Protein AF-A0A4Q6AHR0-F1 (afdb_monomer)

Foldseek 3Di:
DDKWKKAAPDPVLLVVLVVPFDFPDWDADRVRRMITTNGDPVSVVCSCPVRVIDIDPPVPVVVVVPPPPDDDPPDPPDDDDD

Mean predicted aligned error: 11.76 Å

Solvent-accessible surface area (backbone atoms only — not comparable to full-atom values): 5122 Å² total; per-residue (Å²): 136,59,64,40,31,33,36,30,83,40,67,67,36,47,56,50,47,62,71,72,52,83,48,88,41,81,46,78,40,80,89,75,29,31,35,42,27,41,47,53,74,67,51,55,50,45,36,35,76,79,34,58,29,43,81,44,67,51,88,65,49,69,70,74,76,68,72,86,81,74,92,72,96,77,75,90,72,86,77,90,86,133

Radius of gyration: 16.64 Å; Cα contacts (8 Å, |Δi|>4): 106; chains: 1; bounding box: 26×39×52 Å

pLDDT: mean 73.67, std 20.68, range [37.38, 92.12]

Nearest PDB structures (foldseek):
  1gmv-assembly1_B  TM=6.728E-01  e=3.666E-01  Klebsiella aerogenes
  4qvz-assembly2_B  TM=3.932E-01  e=2.038E-01  Homo sapiens
  5lqw-assembly1_F  TM=5.137E-01  e=8.564E-01  Saccharomyces cerevisiae
  8in9-assembly1_A  TM=5.003E-01  e=3.159E+00  Streptomyces graminofaciens
  5y88-assembly1_M  TM=4.418E-01  e=3.372E+00  Saccharomyces cerevisiae S288C

Structure (mmCIF, N/CA/C/O backbone):
data_AF-A0A4Q6AHR0-F1
#
_entry.id   AF-A0A4Q6AHR0-F1
#
loop_
_atom_site.group_PDB
_atom_site.id
_atom_site.type_symbol
_atom_site.label_atom_id
_atom_site.label_alt_id
_atom_site.label_comp_id
_atom_site.label_asym_id
_atom_site.label_entity_id
_atom_site.label_seq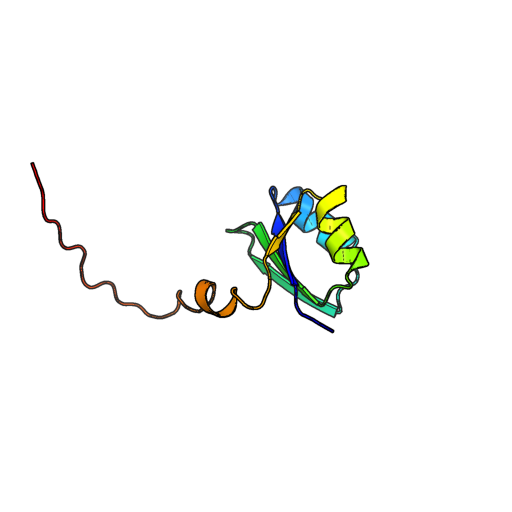_id
_atom_site.pdbx_PDB_ins_code
_atom_site.Cartn_x
_atom_site.Cartn_y
_atom_site.Cartn_z
_atom_site.occupancy
_atom_site.B_iso_or_equiv
_atom_site.auth_seq_id
_atom_site.auth_comp_id
_atom_site.auth_asym_id
_atom_site.auth_atom_id
_atom_site.pdbx_PDB_model_num
ATOM 1 N N . MET A 1 1 ? -11.789 1.444 12.427 1.00 60.97 1 MET A N 1
ATOM 2 C CA . MET A 1 1 ? -10.853 1.951 11.396 1.00 60.97 1 MET A CA 1
ATOM 3 C C . MET A 1 1 ? -11.047 1.116 10.134 1.00 60.97 1 MET A C 1
ATOM 5 O O . MET A 1 1 ? -11.433 -0.041 10.268 1.00 60.97 1 MET A O 1
ATOM 9 N N . LYS A 1 2 ? -10.903 1.710 8.944 1.00 71.69 2 LYS A N 1
ATOM 10 C CA . LYS A 1 2 ? -11.172 1.038 7.661 1.00 71.69 2 LYS A CA 1
ATOM 11 C C . LYS A 1 2 ? -9.905 0.338 7.158 1.00 71.69 2 LYS A C 1
ATOM 13 O O . LYS A 1 2 ? -8.815 0.883 7.297 1.00 71.69 2 LYS A O 1
ATOM 18 N N . LYS A 1 3 ? -10.058 -0.858 6.585 1.00 83.06 3 LYS A N 1
ATOM 19 C CA . LYS A 1 3 ? -8.969 -1.545 5.879 1.00 83.06 3 LYS A CA 1
ATOM 20 C C . LYS A 1 3 ? -8.774 -0.879 4.515 1.00 83.06 3 LYS A C 1
ATOM 22 O O . LYS A 1 3 ? -9.760 -0.609 3.837 1.00 83.06 3 LYS A O 1
ATOM 27 N N . THR A 1 4 ? -7.526 -0.650 4.128 1.00 85.38 4 THR A N 1
ATOM 28 C CA . THR A 1 4 ? -7.152 -0.003 2.865 1.00 85.38 4 THR A CA 1
ATOM 29 C C . THR A 1 4 ? -6.214 -0.927 2.109 1.00 85.38 4 THR A C 1
ATOM 31 O O . THR A 1 4 ? -5.208 -1.359 2.678 1.00 85.38 4 THR A O 1
ATOM 34 N N . LEU A 1 5 ? -6.531 -1.235 0.849 1.00 89.38 5 LEU A N 1
ATOM 35 C CA . LEU A 1 5 ? -5.600 -1.927 -0.033 1.00 89.38 5 LEU A CA 1
ATOM 36 C C . LEU A 1 5 ? -4.755 -0.883 -0.770 1.00 89.38 5 LEU A C 1
ATOM 38 O O . LEU A 1 5 ? -5.272 0.063 -1.357 1.00 89.38 5 LEU A O 1
ATOM 42 N N . LEU A 1 6 ? -3.443 -1.052 -0.727 1.00 89.44 6 LEU A N 1
ATOM 43 C CA . LEU A 1 6 ? -2.465 -0.210 -1.399 1.00 89.44 6 LEU A CA 1
ATOM 44 C C . LEU A 1 6 ? -1.683 -1.074 -2.380 1.00 89.44 6 LEU A C 1
ATOM 46 O O . LEU A 1 6 ? -1.162 -2.114 -1.985 1.00 89.44 6 LEU A O 1
ATOM 50 N N . LYS A 1 7 ? -1.571 -0.646 -3.636 1.00 92.06 7 LYS A N 1
ATOM 51 C CA . LYS A 1 7 ? -0.705 -1.278 -4.636 1.00 92.06 7 LYS A CA 1
ATOM 52 C C . LYS A 1 7 ? 0.518 -0.416 -4.883 1.00 92.06 7 LYS A C 1
ATOM 54 O O . LYS A 1 7 ? 0.386 0.769 -5.161 1.00 92.06 7 LYS A O 1
ATOM 59 N N . PHE A 1 8 ? 1.696 -1.010 -4.789 1.00 91.31 8 PHE A N 1
ATOM 60 C CA . PHE A 1 8 ? 2.973 -0.337 -4.970 1.00 91.31 8 PHE A CA 1
ATOM 61 C C . PHE A 1 8 ? 3.564 -0.684 -6.332 1.00 91.31 8 PHE A C 1
ATOM 63 O O . PHE A 1 8 ? 3.385 -1.778 -6.857 1.00 91.31 8 PHE A O 1
ATOM 70 N N . THR A 1 9 ? 4.326 0.250 -6.890 1.00 89.62 9 THR A N 1
ATOM 71 C CA . THR A 1 9 ? 5.059 0.052 -8.151 1.00 89.62 9 THR A CA 1
ATOM 72 C C . THR A 1 9 ? 6.367 -0.725 -7.971 1.00 89.62 9 THR A C 1
ATOM 74 O O . THR A 1 9 ? 6.949 -1.190 -8.947 1.00 89.62 9 THR A O 1
ATOM 77 N N . SER A 1 10 ? 6.848 -0.872 -6.731 1.00 90.44 10 SER A N 1
ATOM 78 C CA . SER A 1 10 ? 8.084 -1.585 -6.403 1.00 90.44 10 SER A CA 1
ATOM 79 C C . SER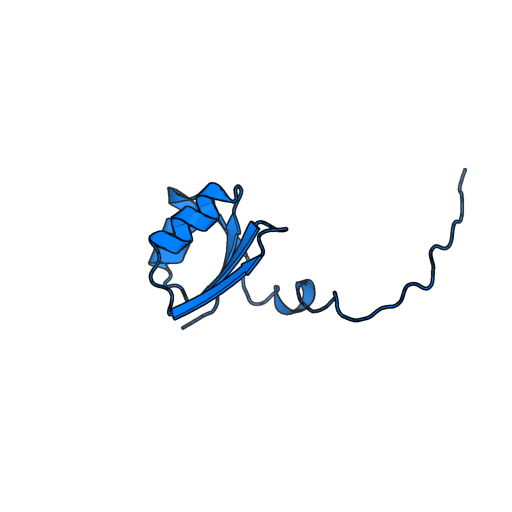 A 1 10 ? 8.032 -2.189 -5.000 1.00 90.44 10 SER A C 1
ATOM 81 O O . SER A 1 10 ? 7.502 -1.585 -4.062 1.00 90.44 10 SER A O 1
ATOM 83 N N . SER A 1 11 ? 8.662 -3.354 -4.835 1.00 88.69 11 SER A N 1
ATOM 84 C CA . SER A 1 11 ? 8.852 -4.002 -3.533 1.00 88.69 11 SER A CA 1
ATOM 85 C C . SER A 1 11 ? 9.685 -3.148 -2.572 1.00 88.69 11 SER A C 1
ATOM 87 O O . SER A 1 11 ? 9.471 -3.208 -1.363 1.00 88.69 11 SER A O 1
ATOM 89 N N . ILE A 1 12 ? 10.578 -2.296 -3.089 1.00 91.62 12 ILE A N 1
ATOM 90 C CA . ILE A 1 12 ? 11.370 -1.363 -2.275 1.00 91.62 12 ILE A CA 1
ATOM 91 C C . ILE A 1 12 ? 10.449 -0.349 -1.589 1.00 91.62 12 ILE A C 1
ATOM 93 O O . ILE A 1 12 ? 10.556 -0.146 -0.380 1.00 91.62 12 ILE A O 1
ATOM 97 N N . TYR A 1 13 ? 9.514 0.246 -2.334 1.00 92.12 13 TYR A N 1
ATOM 98 C CA . TYR A 1 13 ? 8.567 1.219 -1.789 1.00 92.12 13 TYR A CA 1
ATOM 99 C C . TYR A 1 13 ? 7.577 0.587 -0.817 1.00 92.12 13 TYR A C 1
ATOM 101 O O . TYR A 1 13 ? 7.305 1.163 0.234 1.00 92.12 13 TYR A O 1
ATOM 109 N N . LEU A 1 14 ? 7.118 -0.630 -1.112 1.00 90.88 14 LEU A N 1
ATOM 110 C CA . LEU A 1 14 ? 6.274 -1.405 -0.208 1.00 90.88 14 LEU A CA 1
ATOM 111 C C . LEU A 1 14 ? 6.964 -1.627 1.145 1.00 90.88 14 LEU A C 1
ATOM 113 O O . LEU A 1 14 ? 6.402 -1.346 2.208 1.00 90.88 14 LEU A O 1
ATOM 117 N N . LEU A 1 15 ? 8.200 -2.136 1.115 1.00 88.81 15 LEU A N 1
ATOM 118 C CA . LEU A 1 15 ? 8.969 -2.429 2.323 1.00 88.81 15 LEU A CA 1
ATOM 119 C C . LEU A 1 15 ? 9.343 -1.153 3.082 1.00 88.81 15 LEU A C 1
ATOM 121 O O . LEU A 1 15 ? 9.339 -1.157 4.314 1.00 88.81 15 LEU A O 1
ATOM 125 N N . ALA A 1 16 ? 9.640 -0.064 2.369 1.00 91.00 16 ALA A N 1
ATOM 126 C CA . ALA A 1 16 ? 9.879 1.239 2.973 1.00 91.00 16 ALA A CA 1
ATOM 127 C C . ALA A 1 16 ? 8.621 1.740 3.692 1.00 91.00 16 ALA A C 1
ATOM 129 O O . ALA A 1 16 ? 8.682 2.020 4.887 1.00 91.00 16 ALA A O 1
ATOM 130 N N . PHE A 1 17 ? 7.466 1.745 3.024 1.00 90.38 17 PHE A N 1
ATOM 131 C CA . PHE A 1 17 ? 6.196 2.146 3.625 1.00 90.38 17 PHE A CA 1
ATOM 132 C C . PHE A 1 17 ? 5.888 1.353 4.901 1.00 90.38 17 PHE A C 1
ATOM 134 O O . PHE A 1 17 ? 5.553 1.948 5.925 1.00 90.38 17 PHE A O 1
ATOM 141 N N . ARG A 1 18 ? 6.098 0.029 4.891 1.00 87.62 18 ARG A N 1
ATOM 142 C CA . ARG A 1 18 ? 5.911 -0.827 6.076 1.00 87.62 18 ARG A CA 1
ATOM 143 C C . ARG A 1 18 ? 6.805 -0.440 7.261 1.00 87.62 18 ARG A C 1
ATOM 145 O O . ARG A 1 18 ? 6.402 -0.641 8.402 1.00 87.62 18 ARG A O 1
ATOM 152 N N . LYS A 1 19 ? 8.006 0.097 7.024 1.00 88.12 19 LYS A N 1
ATOM 153 C CA . LYS A 1 19 ? 8.892 0.575 8.101 1.00 88.12 19 LYS A CA 1
ATOM 154 C C . LYS A 1 19 ? 8.418 1.893 8.719 1.00 88.12 19 LYS A C 1
ATOM 156 O O . LYS A 1 19 ? 8.682 2.123 9.896 1.00 88.12 19 LYS A O 1
ATOM 161 N N . TYR A 1 20 ? 7.759 2.754 7.942 1.00 85.38 20 TYR A N 1
ATOM 162 C CA . TYR A 1 20 ? 7.349 4.092 8.387 1.00 85.38 20 TYR A CA 1
ATOM 163 C C . TYR A 1 20 ? 5.919 4.151 8.930 1.00 85.38 20 TYR A C 1
ATOM 165 O O . TYR A 1 20 ? 5.648 4.899 9.871 1.00 85.38 20 TYR A O 1
ATOM 173 N N . ALA A 1 21 ? 5.002 3.384 8.350 1.00 84.88 21 ALA A N 1
ATOM 174 C CA . ALA A 1 21 ? 3.606 3.373 8.758 1.00 84.88 21 ALA A CA 1
ATOM 175 C C . ALA A 1 21 ? 3.396 2.552 10.039 1.00 84.88 21 ALA A C 1
ATOM 177 O O . ALA A 1 21 ? 4.003 1.503 10.249 1.00 84.88 21 ALA A O 1
ATOM 178 N N . LYS A 1 22 ? 2.488 3.024 10.894 1.00 83.69 22 LYS A N 1
ATOM 179 C CA . LYS A 1 22 ? 2.166 2.442 12.204 1.00 83.69 22 LYS A CA 1
ATOM 180 C C . LYS A 1 22 ? 0.780 1.795 12.192 1.00 83.69 22 LYS A C 1
ATOM 182 O O . LYS A 1 22 ? 0.028 1.904 13.160 1.00 83.69 22 LYS A O 1
ATOM 187 N N . ALA A 1 23 ? 0.429 1.123 11.096 1.00 82.69 23 ALA A N 1
ATOM 188 C CA . ALA A 1 23 ? -0.854 0.440 10.997 1.00 82.69 23 ALA A CA 1
ATOM 189 C C . ALA A 1 23 ? -0.927 -0.739 11.985 1.00 82.69 23 ALA A C 1
ATOM 191 O O . ALA A 1 23 ? 0.058 -1.439 12.224 1.00 82.69 23 ALA A O 1
ATOM 192 N N . SER A 1 24 ? -2.117 -0.964 12.541 1.00 82.50 24 SER A N 1
ATOM 193 C CA . SER A 1 24 ? -2.385 -2.029 13.524 1.00 82.50 24 SER A CA 1
ATOM 194 C C . SER A 1 24 ? -2.581 -3.414 12.895 1.00 82.50 24 SER A C 1
ATOM 196 O O . SER A 1 24 ? -2.517 -4.421 13.592 1.00 82.50 24 SER A O 1
ATOM 198 N N . TYR A 1 25 ? -2.804 -3.467 11.581 1.00 84.88 25 TYR A N 1
ATOM 199 C CA . TYR A 1 25 ? -2.959 -4.689 10.793 1.00 84.88 25 TYR A CA 1
ATOM 200 C C . TYR A 1 25 ? -2.174 -4.564 9.492 1.00 84.88 25 TYR A C 1
ATOM 202 O O . TYR A 1 25 ? -2.190 -3.493 8.876 1.00 84.88 25 TYR A O 1
ATOM 210 N N . TRP A 1 26 ? -1.559 -5.671 9.074 1.00 87.44 26 TRP A N 1
ATOM 211 C CA . TRP A 1 26 ? -0.788 -5.782 7.843 1.00 87.44 26 TRP A CA 1
ATOM 212 C C . TRP A 1 26 ? -0.979 -7.148 7.204 1.00 87.44 26 TRP A C 1
ATOM 214 O O . TRP A 1 26 ? -0.719 -8.174 7.827 1.00 87.44 26 TRP A O 1
ATOM 224 N N . GLU A 1 27 ? -1.298 -7.137 5.923 1.00 89.31 27 GLU A N 1
ATOM 225 C CA . GLU A 1 27 ? -1.227 -8.290 5.044 1.00 89.31 27 GLU A CA 1
ATOM 226 C C . GLU A 1 27 ? -0.524 -7.844 3.768 1.00 89.31 27 GLU A C 1
ATOM 228 O O . GLU A 1 27 ? -0.865 -6.816 3.187 1.00 89.31 27 GLU A O 1
ATOM 233 N N . VAL A 1 28 ? 0.538 -8.553 3.394 1.00 88.88 28 VAL A N 1
ATOM 234 C CA . VAL A 1 28 ? 1.439 -8.148 2.314 1.00 88.88 28 VAL A CA 1
ATOM 235 C C . VAL A 1 28 ? 1.484 -9.249 1.275 1.00 88.88 28 VAL A C 1
ATOM 237 O O . VAL A 1 28 ? 1.833 -10.382 1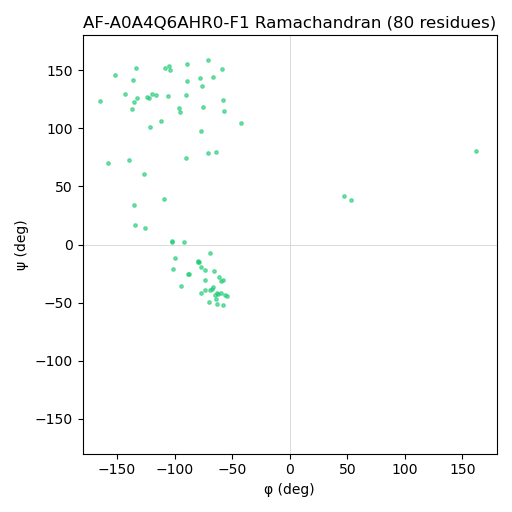.600 1.00 88.88 28 VAL A O 1
ATOM 240 N N . ASN A 1 29 ? 1.216 -8.890 0.025 1.00 88.06 29 ASN A N 1
ATOM 241 C CA . ASN A 1 29 ? 1.418 -9.749 -1.127 1.00 88.06 29 ASN A CA 1
ATOM 242 C C . ASN A 1 29 ? 2.555 -9.179 -1.985 1.00 88.06 29 ASN A C 1
ATOM 244 O O . ASN A 1 29 ? 2.403 -8.172 -2.673 1.00 88.06 29 ASN A O 1
ATOM 248 N N . LEU A 1 30 ? 3.714 -9.83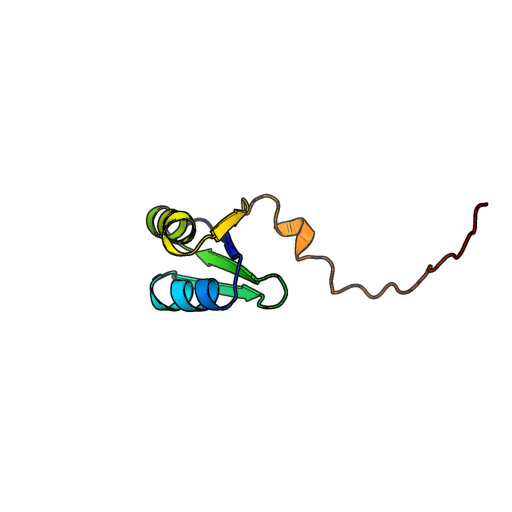7 -1.941 1.00 85.38 30 LEU A N 1
ATOM 249 C CA . LEU A 1 30 ? 4.891 -9.426 -2.709 1.00 85.38 30 LEU A CA 1
ATOM 250 C C . LEU A 1 30 ? 4.807 -9.798 -4.196 1.00 85.38 30 LEU A C 1
ATOM 252 O O . LEU A 1 30 ? 5.522 -9.192 -4.987 1.00 85.38 30 LEU A O 1
ATOM 256 N N . ASN A 1 31 ? 3.944 -10.743 -4.582 1.00 87.81 31 ASN A N 1
ATOM 257 C CA . ASN A 1 31 ? 3.776 -11.136 -5.983 1.00 87.81 31 ASN A CA 1
ATOM 258 C C . ASN A 1 31 ? 3.021 -10.061 -6.775 1.00 87.81 31 ASN A C 1
ATOM 260 O O . ASN A 1 31 ? 3.388 -9.778 -7.909 1.00 87.81 31 ASN A O 1
ATOM 264 N N . ASP A 1 32 ? 2.004 -9.441 -6.164 1.00 86.69 32 ASP A N 1
ATOM 265 C CA . ASP A 1 32 ? 1.231 -8.345 -6.779 1.00 86.69 32 ASP A CA 1
ATOM 266 C C . ASP A 1 32 ? 1.628 -6.949 -6.257 1.00 86.69 32 ASP A C 1
ATOM 268 O O . ASP A 1 32 ? 1.042 -5.935 -6.637 1.00 86.69 32 ASP A O 1
ATOM 272 N N . LEU A 1 33 ? 2.637 -6.888 -5.379 1.00 90.44 33 LEU A N 1
ATOM 273 C CA . LEU A 1 33 ? 3.100 -5.670 -4.707 1.00 90.44 33 LEU A CA 1
ATOM 274 C C . LEU A 1 33 ? 1.972 -4.919 -3.986 1.00 90.44 33 LEU A C 1
ATOM 276 O O . LEU A 1 33 ? 1.932 -3.688 -3.974 1.00 90.44 33 LEU A O 1
ATOM 280 N N . THR A 1 34 ? 1.056 -5.657 -3.363 1.00 90.25 34 THR A N 1
ATOM 281 C CA . THR A 1 34 ? -0.077 -5.091 -2.633 1.00 90.25 34 THR A CA 1
ATOM 282 C C . THR A 1 34 ? 0.073 -5.242 -1.126 1.00 90.25 34 THR A C 1
ATOM 284 O O . THR A 1 34 ? 0.727 -6.150 -0.605 1.00 90.25 34 THR A O 1
ATOM 287 N N . VAL A 1 35 ? -0.539 -4.309 -0.405 1.00 90.31 35 VAL A N 1
ATOM 288 C CA . VAL A 1 35 ? -0.621 -4.311 1.049 1.00 90.31 35 VAL A CA 1
ATOM 289 C C . VAL A 1 35 ? -2.029 -3.962 1.472 1.00 90.31 35 VAL A C 1
ATOM 291 O O . VAL A 1 35 ? -2.516 -2.877 1.170 1.00 90.31 35 VAL A O 1
ATOM 294 N N . LEU A 1 36 ? -2.657 -4.849 2.231 1.00 89.81 36 LEU A N 1
ATOM 295 C CA . LEU A 1 36 ? -3.877 -4.549 2.956 1.00 89.81 36 LEU A CA 1
ATOM 296 C C . LEU A 1 36 ? -3.494 -4.150 4.380 1.00 89.81 36 LEU A C 1
ATOM 298 O O . LEU A 1 36 ? -2.976 -4.959 5.153 1.00 89.81 36 LEU A O 1
ATOM 302 N N . CYS A 1 37 ? -3.729 -2.893 4.742 1.00 88.62 37 CYS A N 1
ATOM 303 C CA . CYS A 1 37 ? -3.406 -2.399 6.075 1.00 88.62 37 CYS A CA 1
ATOM 304 C C . CYS A 1 37 ? -4.549 -1.596 6.694 1.00 88.62 37 CYS A C 1
ATOM 306 O O . CYS A 1 37 ? -5.381 -0.998 6.013 1.00 88.62 37 CYS A O 1
ATOM 308 N N . ASN A 1 38 ? -4.601 -1.606 8.026 1.00 88.88 38 ASN A N 1
ATOM 309 C CA . ASN A 1 38 ? -5.513 -0.756 8.790 1.00 88.88 38 ASN A CA 1
ATOM 310 C C . ASN A 1 38 ? -4.818 0.573 9.101 1.00 88.88 38 ASN A C 1
ATOM 312 O O . ASN A 1 38 ? -4.320 0.778 10.212 1.00 88.88 38 ASN A O 1
ATOM 316 N N . CYS A 1 39 ? -4.704 1.415 8.076 1.00 84.50 39 CYS A N 1
ATOM 317 C CA . CYS A 1 39 ? -3.981 2.677 8.124 1.00 84.50 39 CYS A CA 1
ATOM 318 C C . CYS A 1 39 ? -4.929 3.880 8.195 1.00 84.50 39 CYS A C 1
ATOM 320 O O . CYS A 1 39 ? -6.084 3.842 7.768 1.00 84.50 39 CYS A O 1
ATOM 322 N N . SER A 1 40 ? -4.430 4.968 8.769 1.00 86.81 40 SER A N 1
ATOM 323 C CA . SER A 1 40 ? -5.095 6.267 8.746 1.00 86.81 40 SER A CA 1
ATOM 324 C C . SER A 1 40 ? -5.055 6.884 7.345 1.00 86.81 40 SER A C 1
ATOM 326 O O . SER A 1 40 ? -4.173 6.595 6.537 1.00 86.81 40 SER A O 1
ATOM 328 N N . GLU A 1 41 ? -5.962 7.821 7.069 1.00 83.88 41 GLU A N 1
ATOM 329 C CA . GLU A 1 41 ? -5.980 8.555 5.796 1.00 83.88 41 GLU A CA 1
ATOM 330 C C . GLU A 1 41 ? -4.658 9.304 5.536 1.00 83.88 41 GLU A C 1
ATOM 332 O O . GLU A 1 41 ? -4.224 9.449 4.395 1.00 83.88 41 GLU A O 1
ATOM 337 N N . LYS A 1 42 ? -3.973 9.742 6.602 1.00 87.06 42 LYS A N 1
ATOM 338 C CA . LYS A 1 42 ? -2.645 10.361 6.515 1.00 87.06 42 LYS A CA 1
ATOM 339 C C . LYS A 1 42 ? -1.591 9.373 6.009 1.00 87.06 42 LYS A C 1
ATOM 341 O O . LYS A 1 42 ? -0.790 9.733 5.155 1.00 87.06 42 LYS A O 1
ATOM 346 N N . GLU A 1 43 ? -1.601 8.142 6.511 1.00 88.00 43 GLU A N 1
ATOM 347 C CA . GLU A 1 43 ? -0.677 7.092 6.070 1.00 88.00 43 GLU A CA 1
ATOM 348 C C . GLU A 1 43 ? -0.989 6.632 4.645 1.00 88.00 43 GLU A C 1
ATOM 350 O O . GLU A 1 43 ? -0.068 6.440 3.860 1.00 88.00 43 GLU A O 1
ATOM 355 N N . ALA A 1 44 ? -2.268 6.521 4.278 1.00 86.44 44 ALA A N 1
ATOM 356 C CA . ALA A 1 44 ? -2.664 6.204 2.908 1.00 86.44 44 ALA A CA 1
ATOM 357 C C . ALA A 1 44 ? -2.207 7.290 1.914 1.00 86.44 44 ALA A C 1
ATOM 359 O O . ALA A 1 44 ? -1.655 6.974 0.861 1.00 86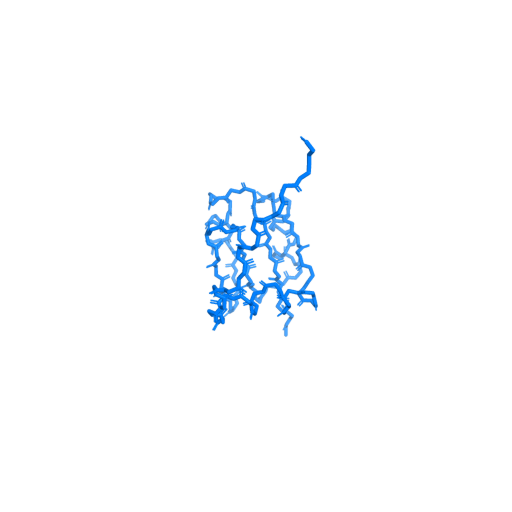.44 44 ALA A O 1
ATOM 360 N N . ARG A 1 45 ? -2.353 8.577 2.270 1.00 86.75 45 ARG A N 1
ATOM 361 C CA . ARG A 1 45 ? -1.820 9.692 1.466 1.00 86.75 45 ARG A CA 1
ATOM 362 C C . ARG A 1 45 ? -0.296 9.669 1.370 1.00 86.75 45 ARG A C 1
ATOM 364 O O . ARG A 1 45 ? 0.239 9.872 0.286 1.00 86.75 45 ARG A O 1
ATOM 371 N N . MET A 1 46 ? 0.393 9.384 2.474 1.00 89.56 46 MET A N 1
ATOM 372 C CA . MET A 1 46 ? 1.851 9.220 2.491 1.00 89.56 46 MET A CA 1
ATOM 373 C C . MET A 1 46 ? 2.296 8.077 1.566 1.00 89.56 46 MET A C 1
ATOM 375 O O . MET A 1 46 ? 3.247 8.242 0.814 1.00 89.56 46 MET A O 1
ATOM 379 N N . ALA A 1 47 ? 1.577 6.947 1.554 1.00 88.44 47 ALA A N 1
ATOM 380 C CA . ALA A 1 47 ? 1.837 5.848 0.623 1.00 88.44 47 ALA A CA 1
ATOM 381 C C . ALA A 1 47 ? 1.790 6.312 -0.841 1.00 88.44 47 ALA A C 1
ATOM 383 O O . ALA A 1 47 ? 2.655 5.950 -1.635 1.00 88.44 47 ALA A O 1
ATOM 384 N N . CYS A 1 48 ? 0.802 7.136 -1.193 1.00 87.88 48 CYS A N 1
ATOM 385 C CA . CYS A 1 48 ? 0.643 7.627 -2.559 1.00 87.88 48 CYS A CA 1
ATOM 386 C C . CYS A 1 48 ? 1.739 8.624 -2.947 1.00 87.88 48 CYS A C 1
ATOM 388 O O . CYS A 1 48 ? 2.363 8.469 -3.992 1.00 87.88 48 CYS A O 1
ATOM 390 N N . ASN A 1 49 ? 1.986 9.620 -2.095 1.00 88.81 49 ASN A N 1
ATOM 391 C CA . ASN A 1 49 ? 2.876 10.734 -2.418 1.00 88.81 49 ASN A CA 1
ATOM 392 C C . ASN A 1 49 ? 4.359 10.362 -2.323 1.00 88.81 49 ASN A C 1
ATOM 394 O O . ASN A 1 49 ? 5.143 10.757 -3.182 1.00 88.81 49 ASN A O 1
ATOM 398 N N . ASP A 1 50 ? 4.737 9.598 -1.296 1.00 90.62 50 ASP A N 1
ATOM 399 C CA . ASP A 1 50 ? 6.148 9.370 -0.963 1.00 90.62 50 ASP A CA 1
ATOM 400 C C . ASP A 1 50 ? 6.637 7.997 -1.450 1.00 90.62 50 ASP A C 1
ATOM 402 O O . ASP A 1 50 ? 7.838 7.776 -1.610 1.00 90.62 50 ASP A O 1
ATOM 406 N N . PHE A 1 51 ? 5.709 7.063 -1.692 1.00 89.75 51 PHE A N 1
ATOM 407 C CA . PHE A 1 51 ? 6.014 5.665 -2.014 1.00 89.75 51 PHE A CA 1
ATOM 408 C C . PHE A 1 51 ? 5.363 5.176 -3.319 1.00 89.75 51 PHE A C 1
ATOM 410 O O . PHE A 1 51 ? 5.337 3.969 -3.565 1.00 89.75 51 PHE A O 1
ATOM 417 N N . ASN A 1 52 ? 4.858 6.083 -4.169 1.00 88.88 52 ASN A N 1
ATOM 418 C CA . ASN A 1 52 ? 4.225 5.759 -5.457 1.00 88.88 52 ASN A CA 1
ATOM 419 C C . ASN A 1 52 ? 3.198 4.615 -5.355 1.00 88.88 52 ASN A C 1
ATOM 421 O O . ASN A 1 52 ? 3.176 3.700 -6.188 1.00 88.88 52 ASN A O 1
ATOM 425 N N . ALA A 1 53 ? 2.388 4.634 -4.296 1.00 89.75 53 ALA A N 1
ATOM 426 C CA . ALA A 1 53 ? 1.301 3.686 -4.115 1.00 89.75 53 ALA A CA 1
ATOM 427 C C . ALA A 1 53 ? 0.000 4.193 -4.749 1.00 89.75 53 ALA A C 1
ATOM 429 O O . ALA A 1 53 ? -0.239 5.392 -4.868 1.00 89.75 53 ALA A O 1
ATOM 430 N N . VAL A 1 54 ? -0.879 3.261 -5.093 1.00 89.88 54 VAL A N 1
ATOM 431 C CA . VAL A 1 54 ? -2.252 3.527 -5.516 1.00 89.88 54 VAL A CA 1
ATOM 432 C C . VAL A 1 54 ? -3.190 2.910 -4.489 1.00 89.88 54 VAL A C 1
ATOM 434 O O . VAL A 1 54 ? -3.051 1.735 -4.146 1.00 89.88 54 VAL A O 1
ATOM 437 N N . ILE A 1 55 ? -4.144 3.696 -3.991 1.00 88.12 55 ILE A N 1
ATOM 438 C CA . ILE A 1 55 ? -5.208 3.187 -3.123 1.00 88.12 55 ILE A CA 1
ATOM 439 C C . ILE A 1 55 ? -6.216 2.438 -3.990 1.00 88.12 55 ILE A C 1
ATOM 441 O O . ILE A 1 55 ? -6.854 3.022 -4.862 1.00 88.12 55 ILE A O 1
ATOM 445 N N . LEU A 1 56 ? -6.361 1.147 -3.724 1.00 84.44 56 LEU A N 1
ATOM 446 C CA . LEU A 1 56 ? -7.410 0.306 -4.274 1.00 84.44 56 LEU A CA 1
ATOM 447 C C . LEU A 1 56 ? -8.526 0.249 -3.222 1.00 84.44 56 LEU A C 1
ATOM 449 O O . LEU A 1 56 ? -8.299 -0.172 -2.084 1.00 84.44 56 LEU A O 1
ATOM 453 N N . ASN A 1 57 ? -9.717 0.751 -3.556 1.00 66.62 57 ASN A N 1
ATOM 454 C CA . ASN A 1 57 ? -10.838 0.788 -2.618 1.00 66.62 57 ASN A CA 1
ATOM 455 C C . ASN A 1 57 ? -11.167 -0.629 -2.128 1.00 66.62 57 ASN A C 1
ATOM 457 O O . ASN A 1 57 ? -11.434 -1.529 -2.916 1.00 66.62 57 ASN A O 1
ATOM 461 N N . ALA A 1 58 ? -11.168 -0.820 -0.806 1.00 57.38 58 ALA A N 1
ATOM 462 C CA . ALA A 1 58 ? -11.322 -2.136 -0.185 1.00 57.38 58 ALA A CA 1
ATOM 463 C C . ALA A 1 58 ? -12.726 -2.757 -0.343 1.00 57.38 58 ALA A C 1
ATOM 465 O O . ALA A 1 58 ? -12.901 -3.917 0.019 1.00 57.38 58 ALA A O 1
ATOM 466 N N . GLU A 1 59 ? -13.707 -2.021 -0.879 1.00 53.03 59 GLU A N 1
ATOM 467 C CA . GLU A 1 59 ? -15.051 -2.552 -1.157 1.00 53.03 59 GLU A CA 1
ATOM 468 C C . GLU A 1 59 ? -15.086 -3.492 -2.379 1.00 53.03 59 GLU A C 1
ATOM 470 O O . GLU A 1 59 ? -15.939 -4.369 -2.417 1.00 53.03 59 GLU A O 1
ATOM 475 N N . GLU A 1 60 ? -14.121 -3.414 -3.309 1.00 44.16 60 GLU A N 1
ATOM 476 C CA . GLU A 1 60 ? -14.043 -4.307 -4.490 1.00 44.16 60 GLU A CA 1
ATOM 477 C C . GLU A 1 60 ? -13.038 -5.464 -4.341 1.00 44.16 60 GLU A C 1
ATOM 479 O O . GLU A 1 60 ? -13.021 -6.406 -5.129 1.00 44.16 60 GLU A O 1
ATOM 484 N N . VAL A 1 61 ? -12.184 -5.438 -3.317 1.00 45.72 61 VAL A N 1
ATOM 485 C CA . VAL A 1 61 ? -11.049 -6.376 -3.203 1.00 45.72 61 VAL A CA 1
ATOM 486 C C . VAL A 1 61 ? -11.474 -7.765 -2.705 1.00 45.72 61 VAL A C 1
ATOM 488 O O . VAL A 1 61 ? -10.730 -8.738 -2.853 1.00 45.72 61 VAL A O 1
ATOM 491 N N . VAL A 1 62 ? -12.683 -7.888 -2.147 1.00 44.34 62 VAL A N 1
ATOM 492 C CA . VAL A 1 62 ? -13.207 -9.165 -1.633 1.00 44.34 62 VAL A CA 1
ATOM 493 C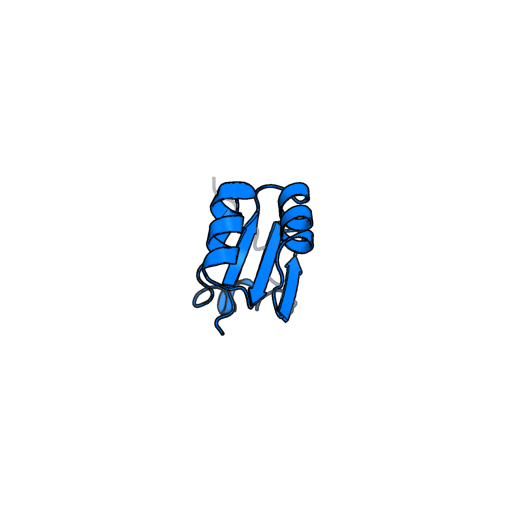 C . VAL A 1 62 ? -13.424 -10.189 -2.759 1.00 44.34 62 VAL A C 1
ATOM 495 O O . VAL A 1 62 ? -13.340 -11.386 -2.499 1.00 44.34 62 VAL A O 1
ATOM 498 N N . GLU A 1 63 ? -13.588 -9.760 -4.015 1.00 40.34 63 GLU A N 1
ATOM 499 C CA . GLU A 1 63 ? -13.742 -10.688 -5.146 1.00 40.34 63 GLU A CA 1
ATOM 500 C C . GLU A 1 63 ? -12.411 -11.113 -5.783 1.00 40.34 63 GLU A C 1
ATOM 502 O O . GLU A 1 63 ? -12.320 -12.207 -6.338 1.00 40.34 63 GLU A O 1
ATOM 507 N N . THR A 1 64 ? -11.341 -10.316 -5.675 1.00 43.03 64 THR A N 1
ATOM 508 C CA . THR A 1 64 ? -10.075 -10.628 -6.370 1.00 43.03 64 THR A CA 1
ATOM 509 C C . THR A 1 64 ? -9.145 -11.542 -5.570 1.00 43.03 64 THR A C 1
ATOM 511 O O . THR A 1 64 ? -8.340 -12.261 -6.155 1.00 43.03 64 THR A O 1
ATOM 514 N N . TYR A 1 65 ? -9.257 -11.555 -4.239 1.00 42.91 65 TYR A N 1
ATOM 515 C CA . TYR A 1 65 ? -8.403 -12.378 -3.366 1.00 42.91 65 TYR A CA 1
ATOM 516 C C . TYR A 1 65 ? -9.098 -13.654 -2.855 1.00 42.91 65 TYR A C 1
ATOM 518 O O . TYR A 1 65 ? -8.491 -14.438 -2.128 1.00 42.91 65 TYR A O 1
ATOM 526 N N . GLY A 1 66 ? -10.348 -13.894 -3.273 1.00 38.25 66 GLY A N 1
ATOM 527 C CA . GLY A 1 66 ? -11.142 -15.084 -2.947 1.00 38.25 66 GLY A CA 1
ATOM 528 C C . GLY A 1 66 ? -11.046 -16.248 -3.945 1.00 38.25 66 GLY A C 1
ATOM 529 O O . GLY A 1 66 ? -11.705 -17.260 -3.736 1.00 38.25 66 GLY A O 1
ATOM 530 N N . LEU A 1 67 ? -10.243 -16.154 -5.012 1.00 38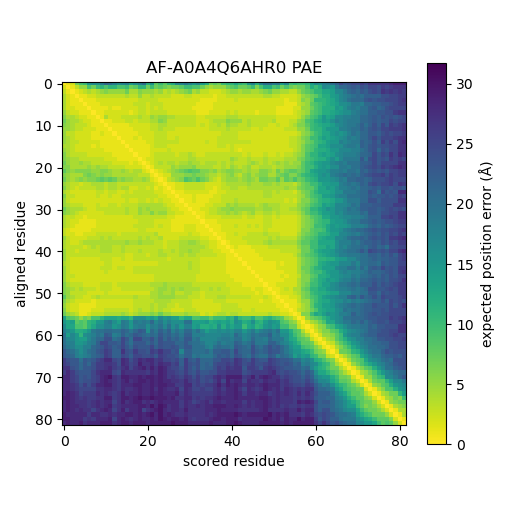.44 67 LEU A N 1
ATOM 531 C CA . LEU A 1 67 ? -10.155 -17.192 -6.053 1.00 38.44 67 LEU A CA 1
ATOM 532 C C . LEU A 1 67 ? -8.717 -17.661 -6.305 1.00 38.44 67 LEU A C 1
ATOM 534 O O . LEU A 1 67 ? -8.204 -17.577 -7.415 1.00 38.44 67 LEU A O 1
ATOM 538 N N . VAL A 1 68 ? -8.061 -18.207 -5.280 1.00 42.47 68 VAL A N 1
ATOM 539 C CA . VAL A 1 68 ? -6.939 -19.141 -5.508 1.00 42.47 68 VAL A CA 1
ATOM 540 C C . VAL A 1 68 ? -7.029 -20.363 -4.590 1.00 42.47 68 VAL A C 1
ATOM 542 O O . VAL A 1 68 ? -6.011 -20.885 -4.153 1.00 42.47 68 VAL A O 1
ATOM 545 N N . ASN A 1 69 ? -8.245 -20.820 -4.270 1.00 41.81 69 ASN A N 1
ATOM 546 C CA . AS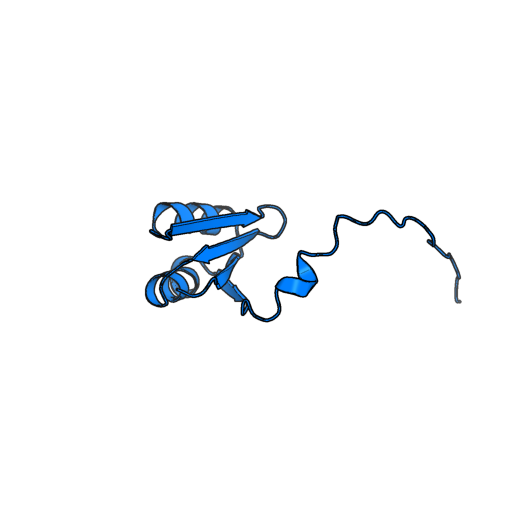N A 1 69 ? -8.436 -22.046 -3.484 1.00 41.81 69 ASN A CA 1
ATOM 547 C C . ASN A 1 69 ? -9.507 -23.009 -4.008 1.00 41.81 69 ASN A C 1
ATOM 549 O O . ASN A 1 69 ? -9.853 -23.944 -3.298 1.00 41.81 69 ASN A O 1
ATOM 553 N N . ASP A 1 70 ? -9.938 -22.876 -5.264 1.00 37.38 70 ASP A N 1
ATOM 554 C CA . ASP A 1 70 ? -10.614 -23.981 -5.944 1.00 37.38 70 ASP A CA 1
ATOM 555 C C . ASP A 1 70 ? -9.855 -24.368 -7.209 1.00 37.38 70 ASP A C 1
ATOM 557 O O . ASP A 1 70 ? -9.914 -23.736 -8.265 1.00 37.38 70 ASP A O 1
ATOM 561 N N . MET A 1 71 ? -9.108 -25.459 -7.058 1.00 44.66 71 MET A N 1
ATOM 562 C CA . MET A 1 71 ? -8.789 -26.380 -8.133 1.00 44.66 71 MET A CA 1
ATOM 563 C C . MET A 1 71 ? -10.040 -26.628 -8.984 1.00 44.66 71 MET A C 1
ATOM 565 O O . MET A 1 71 ? -10.902 -27.419 -8.619 1.00 44.66 71 MET A O 1
ATOM 569 N N . ASN A 1 72 ? -10.101 -26.035 -10.172 1.00 38.88 72 ASN A N 1
ATOM 570 C CA . ASN A 1 72 ? -10.795 -26.678 -11.277 1.00 38.88 72 ASN A CA 1
ATOM 571 C C . ASN A 1 72 ? -10.006 -26.489 -12.571 1.00 38.88 72 ASN A C 1
ATOM 573 O O . ASN A 1 72 ? -10.355 -25.731 -13.475 1.00 38.88 72 ASN A O 1
ATOM 577 N N . VAL A 1 73 ? -8.892 -27.220 -12.637 1.00 41.16 73 VAL A N 1
ATOM 578 C CA . VAL A 1 73 ? -8.224 -27.587 -13.885 1.00 41.16 73 VAL A CA 1
ATOM 579 C C . VAL A 1 73 ? -9.192 -28.485 -14.660 1.00 41.16 73 VAL A C 1
ATOM 581 O O . VAL A 1 73 ? -9.114 -29.706 -14.597 1.00 41.16 73 VAL A O 1
ATOM 584 N N . SER A 1 74 ? -10.178 -27.901 -15.334 1.00 42.06 74 SER A N 1
ATOM 585 C CA . SER A 1 74 ? -11.067 -28.620 -16.253 1.00 42.06 74 SER A CA 1
ATOM 586 C C . SER A 1 74 ? -11.702 -27.654 -17.243 1.00 42.06 74 SER A C 1
ATOM 588 O O . SER A 1 74 ? -12.893 -27.373 -17.182 1.00 42.06 74 SER A O 1
ATOM 590 N N . LYS A 1 75 ? -10.869 -27.144 -18.156 1.00 44.28 75 LYS A N 1
ATOM 591 C CA . LYS A 1 75 ? -11.134 -27.005 -19.604 1.00 44.28 75 LYS A CA 1
ATOM 592 C C . LYS A 1 75 ? -10.165 -25.990 -20.208 1.00 44.28 75 LYS A C 1
ATOM 594 O O . LYS A 1 75 ? -10.516 -24.858 -20.515 1.00 44.28 75 LYS A O 1
ATOM 599 N N . LEU A 1 76 ? -8.945 -26.451 -20.475 1.00 41.09 76 LEU A N 1
ATOM 600 C CA . LEU A 1 76 ? -8.227 -25.997 -21.664 1.00 41.09 76 LEU A CA 1
ATOM 601 C C . LEU A 1 76 ? -8.929 -26.629 -22.874 1.00 41.09 76 LEU A C 1
ATOM 603 O O . LEU A 1 76 ? -8.498 -27.653 -23.397 1.00 41.09 76 LEU A O 1
ATOM 607 N N . THR A 1 77 ? -10.066 -26.070 -23.286 1.00 42.38 77 THR A N 1
ATOM 608 C CA . THR A 1 77 ? -10.592 -26.329 -24.627 1.00 42.38 77 THR A CA 1
ATOM 609 C C . THR A 1 77 ? -9.777 -25.499 -25.602 1.00 42.38 77 THR A C 1
ATOM 611 O O . THR A 1 77 ? -10.028 -24.312 -25.788 1.00 42.38 77 THR A O 1
ATOM 614 N N . TYR A 1 78 ? -8.790 -26.142 -26.219 1.00 49.19 78 TYR A N 1
ATOM 615 C CA . TYR A 1 78 ? -8.292 -25.728 -27.522 1.00 49.19 78 TYR A CA 1
ATOM 616 C C . TYR A 1 78 ? -9.470 -25.720 -28.501 1.00 49.19 78 TYR A C 1
ATOM 618 O O . TYR A 1 78 ? -10.002 -26.784 -28.811 1.00 49.19 78 TYR A O 1
ATOM 626 N N . GLN A 1 79 ? -9.848 -24.553 -29.018 1.00 43.56 79 GLN A N 1
ATOM 627 C CA . GLN A 1 79 ? -10.458 -24.462 -30.343 1.00 43.56 79 GLN A CA 1
ATOM 628 C C . GLN A 1 79 ? -9.868 -23.273 -31.106 1.00 43.56 79 GLN A C 1
ATOM 630 O O . GLN A 1 79 ? -9.964 -22.121 -30.692 1.00 43.56 79 GLN A O 1
ATOM 635 N N . LEU A 1 80 ? -9.204 -23.634 -32.205 1.00 45.59 80 LEU A N 1
ATOM 636 C CA . LEU A 1 80 ? -8.673 -22.789 -33.268 1.00 45.59 80 LEU A CA 1
ATOM 637 C C . LEU A 1 80 ? -9.761 -21.947 -33.944 1.00 45.59 80 LEU A C 1
ATOM 639 O O . LEU A 1 80 ? -10.885 -22.417 -34.101 1.00 45.59 80 LEU A O 1
ATOM 643 N N . SER A 1 81 ? -9.373 -20.780 -34.461 1.00 44.47 81 SER A N 1
ATOM 644 C CA . SER A 1 81 ? -9.850 -20.162 -35.716 1.00 44.47 81 SER A CA 1
ATOM 645 C C . SER A 1 81 ? -8.834 -19.053 -36.051 1.00 44.47 81 SER A C 1
ATOM 647 O O . SER A 1 81 ? -8.564 -18.224 -35.189 1.00 44.47 81 SER A O 1
ATOM 649 N N . SE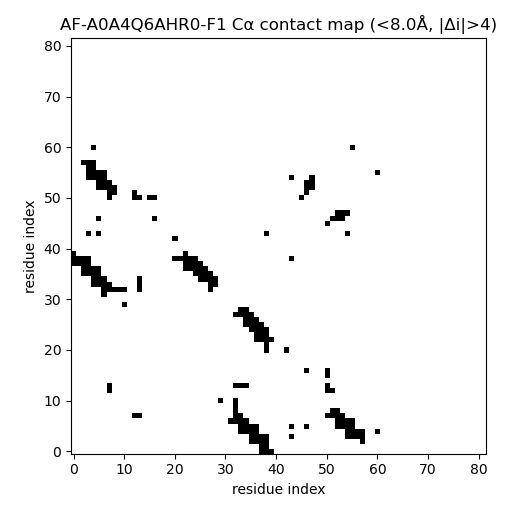R A 1 82 ? -8.169 -18.980 -37.206 1.00 39.59 82 SER A N 1
ATOM 650 C CA . SER A 1 82 ? -8.531 -19.392 -38.570 1.00 39.59 82 SER A CA 1
ATOM 651 C C . SER A 1 82 ? -7.320 -19.912 -39.344 1.00 39.59 82 SER A C 1
ATOM 653 O O . SER A 1 82 ? -6.189 -19.525 -38.971 1.00 39.59 82 SER A O 1
#

Sequence (82 aa):
MKKTLLKFTSSIYLLAFRKYAKASYWEVNLNDLTVLCNCSEKEARMACNDFNAVILNAEEVVETYGLVNDMNVSKLTYQLSS

Secondary structure (DSSP, 8-state):
---EEEEES-HHHHHHHHHH---S-EEEETTTTEEEE---HHHHHHHHHHH-EEEEPTTTHHHHSS-SS-------------